Protein AF-A0A7S0I9R8-F1 (afdb_monomer_lite)

InterPro domains:
  IPR011059 Metal-dependent hydrolase, composite domain superfamily [G3DSA:2.30.40.10] (31-67)
  IPR011059 Metal-dependent hydrolase, composite domain superfamily [SSF51338] (30-77)
  IPR052349 Metallo-dependent Hydrolases Superfamily Enzymes [PTHR32027] (14-119)

Structure (mmCIF, N/CA/C/O backbone):
data_AF-A0A7S0I9R8-F1
#
_entry.id   AF-A0A7S0I9R8-F1
#
loop_
_atom_site.group_PDB
_atom_site.id
_atom_site.type_symbol
_atom_site.label_atom_id
_atom_site.label_alt_id
_atom_site.label_comp_id
_atom_site.label_asym_id
_atom_site.label_entity_id
_atom_site.label_seq_id
_atom_site.pdbx_PDB_ins_code
_atom_site.Cartn_x
_atom_site.Cartn_y
_atom_site.Cartn_z
_atom_site.occupancy
_atom_site.B_iso_or_equiv
_atom_site.auth_seq_id
_atom_site.auth_comp_id
_atom_site.auth_asym_id
_atom_site.auth_atom_id
_atom_site.pdbx_PDB_model_num
ATOM 1 N N . THR A 1 1 ? -17.727 11.722 5.496 1.00 90.06 1 THR A N 1
ATOM 2 C CA . THR A 1 1 ? -17.112 10.807 6.476 1.00 90.06 1 THR A CA 1
ATOM 3 C C . THR A 1 1 ? -17.498 9.387 6.140 1.00 90.06 1 THR A C 1
ATOM 5 O O . THR A 1 1 ? -18.674 9.149 5.889 1.00 90.06 1 THR A O 1
ATOM 8 N N . LEU A 1 2 ? -16.531 8.474 6.104 1.00 95.00 2 LEU A N 1
ATOM 9 C CA . LEU A 1 2 ? -16.728 7.031 5.931 1.00 95.00 2 LEU A CA 1
ATOM 10 C C . LEU A 1 2 ? -16.284 6.335 7.221 1.00 95.00 2 LEU A C 1
ATOM 12 O O . LEU A 1 2 ? -15.282 6.741 7.794 1.00 95.00 2 LEU A O 1
ATOM 16 N N . VAL A 1 3 ? -16.993 5.302 7.673 1.00 95.81 3 VAL A N 1
ATOM 17 C CA . VAL A 1 3 ? -16.491 4.413 8.735 1.00 95.81 3 VAL A CA 1
ATOM 18 C C . VAL A 1 3 ? -16.318 3.016 8.161 1.00 95.81 3 VAL A C 1
ATOM 20 O O . VAL A 1 3 ? -17.287 2.419 7.682 1.00 95.81 3 VAL A O 1
ATOM 23 N N . LEU A 1 4 ? -15.087 2.516 8.212 1.00 96.44 4 LEU A N 1
ATOM 24 C CA . LEU A 1 4 ? -14.764 1.116 7.971 1.00 96.44 4 LEU A CA 1
ATOM 25 C C . LEU A 1 4 ? -15.035 0.362 9.268 1.00 96.44 4 LEU A C 1
ATOM 27 O O . LEU A 1 4 ? -14.387 0.630 10.275 1.00 96.44 4 LEU A O 1
ATOM 31 N N . ARG A 1 5 ? -16.017 -0.532 9.264 1.00 97.00 5 ARG A N 1
ATOM 32 C CA . ARG A 1 5 ? -16.391 -1.312 10.441 1.00 97.00 5 ARG A CA 1
ATOM 33 C C . ARG A 1 5 ? -15.774 -2.692 10.404 1.00 97.00 5 ARG A C 1
ATOM 35 O O . ARG A 1 5 ? -15.628 -3.258 9.319 1.00 97.00 5 ARG A O 1
ATOM 42 N N . ARG A 1 6 ? -15.502 -3.248 11.584 1.00 97.12 6 ARG A N 1
ATOM 43 C CA . ARG A 1 6 ? -15.029 -4.628 11.756 1.00 97.12 6 ARG A CA 1
ATOM 44 C C . ARG A 1 6 ? -13.801 -4.919 10.885 1.00 97.12 6 ARG A C 1
ATOM 46 O O . ARG A 1 6 ? -13.749 -5.939 10.200 1.00 97.12 6 ARG A O 1
ATOM 53 N N . VAL A 1 7 ? -12.840 -3.999 10.863 1.00 98.19 7 VAL A N 1
ATOM 54 C CA . VAL A 1 7 ? -11.507 -4.273 10.310 1.00 98.19 7 VAL A CA 1
ATOM 55 C C . VAL A 1 7 ? -10.641 -4.904 11.388 1.00 98.19 7 VAL A C 1
ATOM 57 O O . VAL A 1 7 ? -10.815 -4.613 12.566 1.00 98.19 7 VAL A O 1
ATOM 60 N N . THR A 1 8 ? -9.693 -5.740 10.996 1.00 98.25 8 THR A N 1
ATOM 61 C CA . THR A 1 8 ? -8.692 -6.292 11.915 1.00 98.25 8 THR A CA 1
ATOM 62 C C . THR A 1 8 ? -7.391 -5.516 11.739 1.00 98.25 8 THR A C 1
ATOM 64 O O . THR A 1 8 ? -6.837 -5.483 10.641 1.00 98.25 8 THR A O 1
ATOM 67 N N . VAL A 1 9 ? -6.916 -4.851 12.791 1.00 98.19 9 VAL A N 1
ATOM 68 C CA . VAL A 1 9 ? -5.723 -3.994 12.746 1.00 98.19 9 VAL A C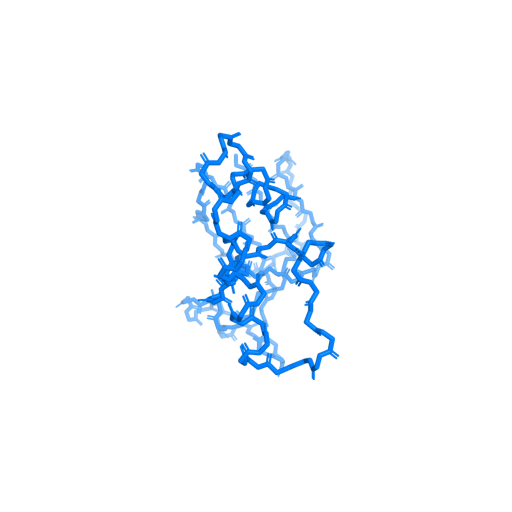A 1
ATOM 69 C C . VAL A 1 9 ? -4.600 -4.640 13.562 1.00 98.19 9 VAL A C 1
ATOM 71 O O . VAL A 1 9 ? -4.786 -4.872 14.757 1.00 98.19 9 VAL A O 1
ATOM 74 N N . PRO A 1 10 ? -3.432 -4.922 12.961 1.00 97.75 10 PRO A N 1
ATOM 75 C CA . PRO A 1 10 ? -2.266 -5.419 13.687 1.00 97.75 10 PRO A CA 1
ATOM 76 C C . PRO A 1 10 ? -1.819 -4.445 14.777 1.00 97.7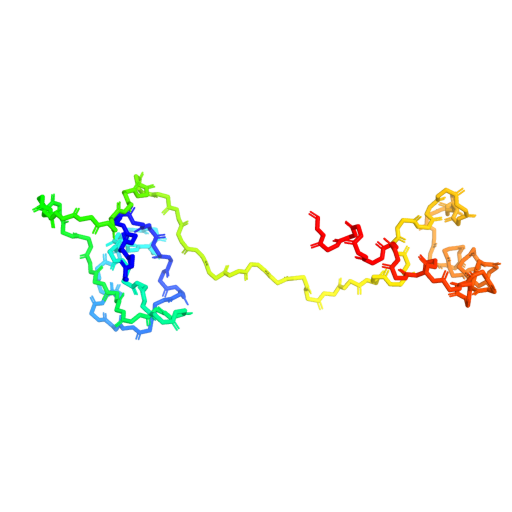5 10 PRO A C 1
ATOM 78 O O . PRO A 1 10 ? -1.782 -3.232 14.561 1.00 97.75 10 PRO A O 1
ATOM 81 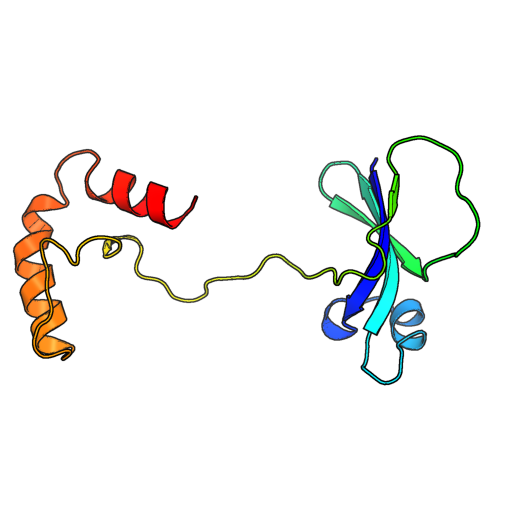N N . LEU A 1 11 ? -1.383 -4.970 15.921 1.00 96.75 11 LEU A N 1
ATOM 82 C CA . LEU A 1 11 ? -0.910 -4.177 17.060 1.00 96.75 11 LEU A CA 1
ATOM 83 C C . LEU A 1 11 ? 0.241 -3.229 16.686 1.00 96.75 11 LEU A C 1
ATOM 85 O O . LEU A 1 11 ? 0.326 -2.119 17.205 1.00 96.75 11 LEU A O 1
ATOM 89 N N . ALA A 1 12 ? 1.100 -3.630 15.745 1.00 95.38 12 ALA A N 1
ATOM 90 C CA . ALA A 1 12 ? 2.190 -2.796 15.230 1.00 95.38 12 ALA A CA 1
ATOM 91 C C . ALA A 1 12 ? 1.706 -1.524 14.503 1.00 95.38 12 ALA A C 1
ATOM 93 O O . ALA A 1 12 ? 2.471 -0.575 14.356 1.00 95.38 12 ALA A O 1
ATOM 94 N N . CYS A 1 13 ? 0.448 -1.493 14.059 1.00 95.94 13 CYS A N 1
ATOM 95 C CA . CYS A 1 13 ? -0.171 -0.347 13.394 1.00 95.94 13 CYS A CA 1
ATOM 96 C C . CYS A 1 13 ? -0.989 0.537 14.351 1.00 95.94 13 CYS A C 1
ATOM 98 O O . CYS A 1 13 ? -1.538 1.548 13.917 1.00 95.94 13 CYS A O 1
ATOM 100 N N . LEU A 1 14 ? -1.085 0.173 15.635 1.00 95.62 14 LEU A N 1
ATOM 101 C CA . LEU A 1 14 ? -1.837 0.904 16.654 1.00 95.62 14 LEU A CA 1
ATOM 102 C C . LEU A 1 14 ? -0.884 1.583 17.638 1.00 95.62 14 LEU A C 1
ATOM 104 O O . LEU A 1 14 ? 0.004 0.943 18.204 1.00 95.62 14 LEU A O 1
ATOM 108 N N . THR A 1 15 ? -1.104 2.878 17.866 1.00 91.06 15 THR A N 1
ATOM 109 C CA . THR A 1 15 ? -0.344 3.695 18.825 1.00 91.06 15 THR A CA 1
ATOM 110 C C . THR A 1 15 ? -1.085 3.926 20.143 1.00 91.06 15 THR A C 1
ATOM 112 O O . THR A 1 15 ? -0.452 4.260 21.138 1.00 91.06 15 THR A O 1
ATOM 115 N N . ASP A 1 16 ? -2.408 3.746 20.165 1.00 94.31 16 ASP A N 1
ATOM 116 C CA . ASP A 1 16 ? -3.238 3.897 21.362 1.00 94.31 16 ASP A CA 1
ATOM 117 C C . ASP A 1 16 ? -3.157 2.640 22.239 1.00 94.31 16 ASP A C 1
ATOM 119 O O . ASP A 1 16 ? -3.537 1.546 21.815 1.00 94.31 16 ASP A O 1
ATOM 123 N N . GLU A 1 17 ? -2.680 2.796 23.474 1.00 94.19 17 GLU A N 1
ATOM 124 C CA . GLU A 1 17 ? -2.483 1.680 24.401 1.00 94.19 17 GLU A CA 1
ATOM 125 C C . GLU A 1 17 ? -3.796 1.009 24.829 1.00 94.19 17 GLU A C 1
ATOM 127 O O . GLU A 1 17 ? -3.823 -0.199 25.055 1.00 94.19 17 GLU A O 1
ATOM 132 N N . SER A 1 18 ? -4.908 1.750 24.869 1.00 93.75 18 SER A N 1
ATOM 133 C CA . SER A 1 18 ? -6.224 1.179 25.179 1.00 93.75 18 SER A CA 1
ATOM 134 C C . SER A 1 18 ? -6.723 0.250 24.071 1.00 93.75 18 SER A C 1
ATOM 136 O O . SER A 1 18 ? -7.311 -0.790 24.361 1.00 93.75 18 SER A O 1
ATOM 138 N N . LEU A 1 19 ? -6.424 0.572 22.807 1.00 95.88 19 LEU A N 1
ATOM 139 C CA . LEU A 1 19 ? -6.705 -0.317 21.679 1.00 95.88 19 LEU A CA 1
ATOM 140 C C . LEU A 1 19 ? -5.783 -1.533 21.716 1.00 95.88 19 LEU A C 1
ATOM 142 O O . LEU A 1 19 ? -6.239 -2.660 21.555 1.00 95.88 19 LEU A O 1
ATOM 146 N N . ARG A 1 20 ? -4.490 -1.311 21.967 1.00 95.62 20 ARG A N 1
ATOM 147 C CA . ARG A 1 20 ? -3.477 -2.374 22.035 1.00 95.62 20 ARG A CA 1
ATOM 148 C C . ARG A 1 20 ? -3.787 -3.401 23.127 1.00 95.62 20 ARG A C 1
ATOM 150 O O . ARG A 1 20 ? -3.596 -4.591 22.898 1.00 95.62 20 ARG A O 1
ATOM 157 N N . ALA A 1 21 ? -4.326 -2.966 24.267 1.00 96.00 21 ALA A N 1
ATOM 158 C CA . ALA A 1 21 ? -4.765 -3.846 25.351 1.00 96.00 21 ALA A CA 1
ATOM 159 C C . ALA A 1 21 ? -5.937 -4.774 24.969 1.00 96.00 21 ALA A C 1
ATOM 161 O O . ALA A 1 21 ? -6.167 -5.771 25.650 1.00 96.00 21 ALA A O 1
ATOM 162 N N . ALA A 1 22 ? -6.665 -4.466 23.891 1.00 96.88 22 ALA A N 1
ATOM 163 C CA . ALA A 1 22 ? -7.762 -5.279 23.368 1.00 96.88 22 ALA A CA 1
ATOM 164 C C . ALA A 1 22 ? -7.327 -6.257 22.259 1.00 96.88 22 ALA A C 1
ATOM 166 O O . ALA A 1 22 ? -8.185 -6.809 21.567 1.00 96.88 22 ALA A O 1
ATOM 167 N N . ALA A 1 23 ? -6.020 -6.449 22.055 1.00 97.38 23 ALA A N 1
ATOM 168 C CA . ALA A 1 23 ? -5.516 -7.386 21.061 1.00 97.38 23 ALA A CA 1
ATOM 169 C C . ALA A 1 23 ? -5.886 -8.838 21.396 1.00 97.38 23 ALA A C 1
ATOM 171 O O . ALA A 1 23 ? -5.898 -9.252 22.557 1.00 97.38 23 ALA A O 1
ATOM 172 N N . ASP A 1 24 ? -6.181 -9.610 20.357 1.00 96.94 24 ASP A N 1
ATOM 173 C CA . ASP A 1 24 ? -6.362 -11.051 20.441 1.00 96.94 24 ASP A CA 1
ATOM 174 C C . ASP A 1 24 ? -5.022 -11.790 20.637 1.00 96.94 24 ASP A C 1
ATOM 176 O O . ASP A 1 24 ? -3.948 -11.192 20.743 1.00 96.94 24 ASP A O 1
ATOM 180 N N . ALA A 1 25 ? -5.087 -13.123 20.691 1.00 97.06 25 ALA A N 1
ATOM 181 C CA . ALA A 1 25 ? -3.913 -13.975 20.880 1.00 97.06 25 ALA A CA 1
ATOM 182 C C . ALA A 1 25 ? -2.873 -13.866 19.744 1.00 97.06 25 ALA A C 1
ATOM 184 O O . ALA A 1 25 ? -1.713 -14.205 19.963 1.00 97.06 25 ALA A O 1
ATOM 185 N N . GLU A 1 26 ? -3.270 -13.372 18.568 1.00 95.62 26 GLU A N 1
ATOM 186 C CA . GLU A 1 26 ? -2.410 -13.194 17.392 1.00 95.62 26 GLU A CA 1
ATOM 187 C C . GLU A 1 26 ? -1.887 -11.750 17.270 1.00 95.62 26 GLU A C 1
ATOM 189 O O . GLU A 1 26 ? -1.187 -11.402 16.317 1.00 95.62 26 GLU A O 1
ATOM 19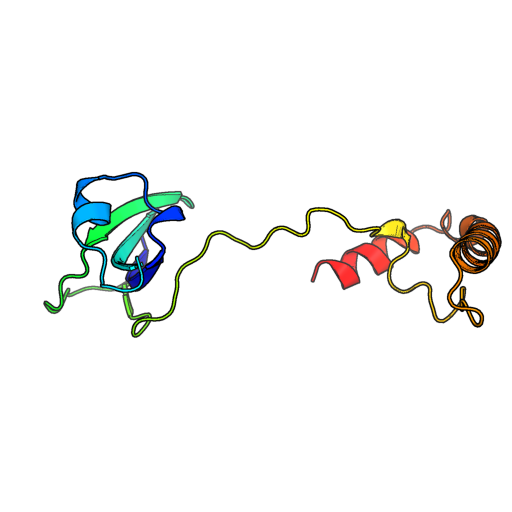4 N N . GLY A 1 27 ? -2.192 -10.886 18.244 1.00 96.62 27 GLY A N 1
ATOM 195 C CA . GLY A 1 27 ? -1.714 -9.509 18.269 1.00 96.62 27 GLY A CA 1
ATOM 196 C C . GLY A 1 27 ? -2.451 -8.592 17.293 1.00 96.62 27 GLY A C 1
ATOM 197 O O . GLY A 1 27 ? -1.837 -7.680 16.728 1.00 96.62 27 GLY A O 1
ATOM 198 N N . ALA A 1 28 ? -3.753 -8.800 17.087 1.00 97.81 28 ALA A N 1
ATOM 199 C CA . ALA A 1 28 ? -4.594 -7.912 16.293 1.00 97.81 28 ALA A CA 1
ATOM 200 C C . ALA A 1 28 ? -5.850 -7.463 17.050 1.00 97.81 28 ALA A C 1
ATOM 202 O O . ALA A 1 28 ? -6.335 -8.134 17.953 1.00 97.81 28 ALA A O 1
ATOM 203 N N . VAL A 1 29 ? -6.386 -6.301 16.679 1.00 98.31 29 VAL A N 1
ATOM 204 C CA . VAL A 1 29 ? -7.574 -5.712 17.311 1.00 98.31 29 VAL A CA 1
ATOM 205 C C . VAL A 1 29 ? -8.668 -5.563 16.263 1.00 98.31 29 VAL A C 1
ATOM 207 O O . VAL A 1 29 ? -8.424 -5.036 15.175 1.00 98.31 29 VAL A O 1
ATOM 210 N N . SER A 1 30 ? -9.886 -6.001 16.582 1.00 98.19 30 SER A N 1
ATOM 211 C CA . SER A 1 30 ? -11.050 -5.673 15.758 1.00 98.19 30 SER A CA 1
ATOM 212 C C . SER A 1 30 ? -11.465 -4.228 16.026 1.00 98.19 30 SER A C 1
ATOM 214 O O . SER A 1 30 ? -11.792 -3.884 17.162 1.00 98.19 30 SER A O 1
ATOM 216 N N . CYS A 1 31 ? -11.456 -3.387 14.993 1.00 98.00 31 CYS A N 1
ATOM 217 C CA . CYS A 1 31 ? -11.675 -1.948 15.094 1.00 98.00 31 CYS A CA 1
ATOM 218 C C . CYS A 1 31 ? -12.767 -1.443 14.141 1.00 98.00 31 CYS A C 1
ATOM 220 O O . CYS A 1 31 ? -12.994 -1.998 13.062 1.00 98.00 31 CYS A O 1
ATOM 222 N N . ASP A 1 32 ? -13.366 -0.312 14.512 1.00 97.31 32 ASP A N 1
ATOM 223 C CA . ASP A 1 32 ? -14.078 0.595 13.617 1.00 97.31 32 ASP A CA 1
ATOM 224 C C . ASP A 1 32 ? -13.197 1.840 13.375 1.00 97.31 32 ASP A C 1
ATOM 226 O O . ASP A 1 32 ? -12.753 2.505 14.314 1.00 97.31 32 ASP A O 1
ATOM 230 N N . VAL A 1 33 ? -12.920 2.159 12.107 1.00 96.88 33 VAL A N 1
ATOM 231 C CA . VAL A 1 33 ? -12.012 3.239 11.682 1.00 96.88 33 VAL A CA 1
ATOM 232 C C . VAL A 1 33 ? -12.793 4.324 10.952 1.00 96.88 33 VAL A C 1
ATOM 234 O O . VAL A 1 33 ? -13.422 4.073 9.925 1.00 96.88 33 VAL A O 1
ATOM 237 N N . THR A 1 34 ? -12.732 5.551 11.463 1.00 96.56 34 THR A N 1
ATOM 238 C CA . THR A 1 34 ? -13.403 6.719 10.883 1.00 96.56 34 THR A CA 1
ATOM 239 C C . THR A 1 34 ? -12.451 7.493 9.979 1.00 96.56 34 THR A C 1
ATOM 241 O O . THR A 1 34 ? -11.367 7.896 10.395 1.00 96.56 34 THR A O 1
ATOM 244 N N . LEU A 1 35 ? -12.891 7.735 8.746 1.00 96.12 35 LEU A N 1
ATOM 245 C CA . LEU A 1 35 ? -12.196 8.507 7.726 1.00 96.12 35 LEU A CA 1
ATOM 246 C C . LEU A 1 35 ? -12.951 9.809 7.443 1.00 96.12 35 LEU A C 1
ATOM 248 O O . LEU A 1 35 ? -14.129 9.800 7.052 1.00 96.12 35 LEU A O 1
ATOM 252 N N . ALA A 1 36 ? -12.270 10.940 7.585 1.00 96.44 36 ALA A N 1
ATOM 253 C CA . ALA A 1 36 ? -12.813 12.261 7.290 1.00 96.44 36 ALA A CA 1
ATOM 254 C C . ALA A 1 36 ? -11.718 13.159 6.708 1.00 96.44 36 ALA A C 1
ATOM 256 O O . ALA A 1 36 ? -10.591 13.140 7.178 1.00 96.44 36 ALA A O 1
ATOM 257 N N . GLY A 1 37 ? -12.034 13.932 5.664 1.00 95.00 37 GLY A N 1
ATOM 258 C CA . GLY A 1 37 ? -11.070 14.876 5.081 1.00 95.00 37 GLY A CA 1
ATOM 259 C C . GLY A 1 37 ? -9.788 14.233 4.532 1.00 95.00 37 GLY A C 1
ATOM 260 O O . GLY A 1 37 ? -8.745 14.872 4.545 1.00 95.00 37 GLY A O 1
ATOM 261 N N . GLY A 1 38 ? -9.845 12.972 4.086 1.00 94.88 38 GLY A N 1
ATOM 262 C CA . GLY A 1 38 ? -8.670 12.243 3.591 1.00 94.88 38 GLY A CA 1
ATOM 263 C C . GLY A 1 38 ? -7.740 11.706 4.684 1.00 94.88 38 GLY A C 1
ATOM 264 O O . GLY A 1 38 ? -6.679 11.185 4.358 1.00 94.88 38 GLY A O 1
ATOM 265 N N . THR A 1 39 ? -8.123 11.796 5.961 1.00 96.19 39 THR A N 1
ATOM 266 C CA . THR A 1 39 ? -7.337 11.293 7.094 1.00 96.19 39 THR A CA 1
ATOM 267 C C . THR A 1 39 ? -8.119 10.268 7.911 1.00 96.19 39 THR A C 1
ATOM 269 O O . THR A 1 39 ? -9.347 10.169 7.817 1.00 96.19 39 THR A O 1
ATOM 272 N N . ILE A 1 40 ? -7.397 9.498 8.728 1.00 96.25 40 ILE A N 1
ATOM 273 C CA . ILE A 1 40 ? -7.991 8.704 9.805 1.00 96.25 40 ILE A CA 1
ATOM 274 C C . ILE A 1 40 ? -8.295 9.667 10.953 1.00 96.25 40 ILE A C 1
ATOM 276 O O . ILE A 1 40 ? -7.383 10.166 11.605 1.00 96.25 40 ILE A O 1
ATOM 280 N N . SER A 1 41 ? -9.576 9.949 11.181 1.00 96.81 41 SER A N 1
ATOM 281 C CA . SER A 1 41 ? -10.025 10.874 12.227 1.00 96.81 41 SER A CA 1
ATOM 282 C C . SER A 1 41 ? -10.363 10.176 13.545 1.00 96.81 41 SER A C 1
ATOM 284 O O . SER A 1 41 ? -10.627 10.851 14.534 1.00 96.81 41 SER A O 1
ATOM 286 N N . GLY A 1 42 ? -10.407 8.842 13.566 1.00 95.75 42 GLY A N 1
ATOM 287 C CA . GLY A 1 42 ? -10.635 8.073 14.785 1.00 95.75 42 GLY A CA 1
ATOM 288 C C . GLY A 1 42 ? -10.532 6.570 14.566 1.00 95.75 42 GLY A C 1
ATOM 289 O O . GLY A 1 42 ? -10.857 6.068 13.489 1.00 95.75 42 GLY A O 1
ATOM 290 N N . VAL A 1 43 ? -10.104 5.864 15.607 1.00 97.00 43 VAL A N 1
ATOM 291 C CA . VAL A 1 43 ? -10.069 4.402 15.680 1.00 97.00 43 VAL A CA 1
ATOM 292 C C . VAL A 1 43 ? -10.675 4.010 17.021 1.00 97.00 43 VAL A C 1
ATOM 294 O O . VAL A 1 43 ? -10.309 4.578 18.046 1.00 97.00 43 VAL A O 1
ATOM 297 N N . ALA A 1 44 ? -11.611 3.071 17.011 1.00 96.81 44 ALA A N 1
ATOM 298 C CA . ALA A 1 44 ? -12.216 2.513 18.213 1.00 96.81 44 ALA A CA 1
ATOM 299 C C . ALA A 1 44 ? -12.263 0.990 18.098 1.00 96.81 44 ALA A C 1
ATOM 301 O O . ALA A 1 44 ? -12.283 0.463 16.986 1.00 96.81 44 ALA A O 1
ATOM 302 N N . ILE A 1 45 ? -12.321 0.287 19.229 1.00 97.62 45 ILE A N 1
ATOM 303 C CA . ILE A 1 45 ? -12.633 -1.149 19.245 1.00 97.62 45 ILE A CA 1
ATOM 304 C C . ILE A 1 45 ? -13.991 -1.353 18.558 1.00 97.62 45 ILE A C 1
ATOM 306 O O . ILE A 1 45 ? -14.909 -0.551 18.738 1.00 97.62 45 ILE A O 1
ATOM 310 N N . HIS A 1 46 ? -14.108 -2.403 17.746 1.00 97.12 46 HIS A N 1
ATOM 311 C CA . HIS A 1 46 ? -15.333 -2.714 17.022 1.00 97.12 46 HIS A CA 1
ATOM 312 C C . HIS A 1 46 ? -16.498 -2.936 17.996 1.00 97.12 46 HIS A C 1
ATOM 314 O O . HIS A 1 46 ? -16.483 -3.861 18.808 1.00 97.12 46 HIS A O 1
ATOM 320 N N . ASP A 1 47 ? -17.534 -2.111 17.865 1.00 95.00 47 ASP A N 1
ATOM 321 C CA . ASP A 1 47 ? -18.823 -2.314 18.519 1.00 95.00 47 ASP A CA 1
ATOM 322 C C . ASP A 1 47 ? -19.721 -3.133 17.577 1.00 95.00 47 ASP A C 1
ATOM 324 O O . ASP A 1 47 ? -19.931 -2.703 16.444 1.00 95.00 47 ASP A O 1
ATOM 328 N N . PRO A 1 48 ? -20.270 -4.294 17.970 1.00 93.06 48 PRO A N 1
ATOM 329 C CA . PRO A 1 48 ? -21.184 -5.057 17.122 1.00 93.06 48 PRO A CA 1
ATOM 330 C C . PRO A 1 48 ? -22.571 -4.410 16.973 1.00 93.06 48 PRO A C 1
ATOM 332 O O . PRO A 1 48 ? -23.351 -4.857 16.127 1.00 93.06 48 PRO A O 1
ATOM 335 N N . ALA A 1 49 ? -22.905 -3.380 17.761 1.00 92.31 49 ALA A N 1
ATOM 336 C CA . ALA A 1 49 ? -24.204 -2.727 17.707 1.00 92.31 49 ALA A CA 1
ATOM 337 C C . ALA A 1 49 ? -24.515 -2.189 16.295 1.00 92.31 49 ALA A C 1
ATOM 339 O O . ALA A 1 49 ? -23.630 -1.680 15.586 1.00 92.31 49 ALA A O 1
ATOM 340 N N . PRO A 1 50 ? -25.778 -2.281 15.841 1.00 82.69 50 PRO A N 1
ATOM 341 C CA . PRO A 1 50 ? -26.195 -1.642 14.604 1.00 82.69 50 PRO A CA 1
ATOM 342 C C . PRO A 1 50 ? -25.984 -0.128 14.696 1.00 82.69 50 PRO A C 1
ATOM 344 O O . PRO A 1 50 ? -26.551 0.536 15.559 1.00 82.69 50 PRO A O 1
ATOM 347 N N . LEU A 1 51 ? -25.190 0.425 13.780 1.00 77.75 51 LEU A N 1
ATOM 348 C CA . LEU A 1 51 ? -25.005 1.868 13.647 1.00 77.75 51 LEU A CA 1
ATOM 349 C C . LEU A 1 51 ? -25.850 2.360 12.461 1.00 77.75 51 LEU A C 1
ATOM 351 O O . LEU A 1 51 ? -25.535 2.003 11.322 1.00 77.75 51 LEU A O 1
ATOM 355 N N . PRO A 1 52 ? -26.922 3.144 12.691 1.00 77.56 52 PRO A N 1
ATOM 356 C CA . PRO A 1 52 ? -27.757 3.666 11.614 1.00 77.56 52 PRO A CA 1
ATOM 357 C C . PRO A 1 52 ? -27.029 4.748 10.799 1.00 77.56 52 PRO A C 1
ATOM 359 O O . PRO A 1 52 ? -26.167 5.464 11.312 1.00 77.56 52 PRO A O 1
ATOM 362 N N . GLY A 1 53 ? -27.413 4.900 9.527 1.00 79.19 53 GLY A N 1
ATOM 363 C CA . GLY A 1 53 ? -26.940 5.970 8.640 1.00 79.19 53 GLY A CA 1
ATOM 364 C C . GLY A 1 53 ? -26.170 5.492 7.405 1.00 79.19 53 GLY A C 1
ATOM 365 O O . GLY A 1 53 ? -25.911 4.306 7.216 1.00 79.19 53 GLY A O 1
ATOM 366 N N . THR A 1 54 ? -25.818 6.440 6.536 1.00 84.38 54 THR A N 1
ATOM 367 C CA . THR A 1 54 ? -25.024 6.209 5.319 1.00 84.38 54 THR A CA 1
ATOM 368 C C . THR A 1 54 ? -23.520 6.387 5.589 1.00 84.38 54 THR A C 1
ATOM 370 O O . THR A 1 54 ? -23.110 6.915 6.625 1.00 84.38 54 THR A O 1
ATOM 373 N N . GLY A 1 55 ? -22.661 5.920 4.673 1.00 89.75 55 GLY A N 1
ATOM 374 C CA . GLY A 1 55 ? -21.202 6.050 4.816 1.00 89.75 55 GLY A CA 1
ATOM 375 C C . GLY A 1 55 ? -20.598 5.082 5.839 1.00 89.75 55 GLY A C 1
ATOM 376 O O . GLY A 1 55 ? -19.729 5.465 6.626 1.00 89.75 55 GLY A O 1
ATOM 377 N N . ARG A 1 56 ? -21.086 3.839 5.863 1.00 91.88 56 ARG A N 1
ATOM 378 C CA . ARG A 1 56 ? -20.561 2.727 6.666 1.00 91.88 56 ARG A CA 1
ATOM 379 C C . ARG A 1 56 ? -20.255 1.558 5.738 1.00 91.88 56 ARG A C 1
ATOM 381 O O . ARG A 1 56 ? -21.092 1.214 4.909 1.00 91.88 56 ARG A O 1
ATOM 388 N N . LEU A 1 57 ? -19.080 0.960 5.884 1.00 94.12 57 LEU A N 1
ATOM 389 C CA . LEU A 1 57 ? -18.669 -0.225 5.137 1.00 94.12 57 LEU A CA 1
ATOM 390 C C . LEU A 1 57 ? -18.234 -1.296 6.137 1.00 94.12 57 LEU A C 1
ATOM 392 O O . LEU A 1 57 ? -17.251 -1.090 6.838 1.00 94.12 57 LEU A O 1
ATOM 396 N N . ASP A 1 58 ? -18.956 -2.414 6.221 1.00 95.19 58 ASP A N 1
ATOM 397 C CA . ASP A 1 58 ? -18.523 -3.567 7.022 1.00 95.19 58 ASP A CA 1
ATOM 398 C C . ASP A 1 58 ? -17.460 -4.353 6.244 1.00 95.19 58 ASP A C 1
ATOM 400 O O . ASP A 1 58 ? -17.744 -4.914 5.182 1.00 95.19 58 ASP A O 1
ATOM 404 N N . ALA A 1 59 ? -16.236 -4.375 6.770 1.00 96.19 59 ALA A N 1
ATOM 405 C CA . ALA A 1 59 ? -15.090 -5.061 6.188 1.00 96.19 59 ALA A CA 1
ATOM 406 C C . ALA A 1 59 ? -15.065 -6.567 6.501 1.00 96.19 59 ALA A C 1
ATOM 408 O O . ALA A 1 59 ? -14.184 -7.276 6.014 1.00 96.19 59 ALA A O 1
ATOM 409 N N . ARG A 1 60 ? -16.026 -7.078 7.287 1.00 96.69 60 ARG A N 1
ATOM 410 C CA . ARG A 1 60 ? -16.205 -8.508 7.593 1.00 96.69 60 ARG A CA 1
ATOM 411 C C . ARG A 1 60 ? -14.963 -9.172 8.205 1.00 96.69 60 ARG A C 1
ATOM 413 O O . ARG A 1 60 ? -14.698 -10.338 7.939 1.00 96.69 60 ARG A O 1
ATOM 420 N N . GLY A 1 61 ? -14.202 -8.435 9.012 1.00 96.81 61 GLY A N 1
ATOM 421 C CA . GLY A 1 61 ? -12.966 -8.918 9.636 1.00 96.81 61 GLY A CA 1
ATOM 422 C C . GLY A 1 61 ? -11.733 -8.851 8.733 1.00 96.81 61 GLY A C 1
ATOM 423 O O . GLY A 1 61 ? -10.683 -9.364 9.115 1.00 96.81 61 GLY A O 1
ATOM 424 N N . SER A 1 62 ? -11.831 -8.233 7.548 1.00 97.81 62 SER A N 1
ATOM 425 C CA . SER A 1 62 ? -10.674 -8.031 6.668 1.00 97.81 62 SER A CA 1
ATOM 426 C C . SER A 1 62 ? -9.599 -7.206 7.370 1.00 97.81 62 SER A C 1
ATOM 428 O O . SER A 1 62 ? -9.901 -6.277 8.126 1.00 97.81 62 SER A O 1
ATOM 430 N N . MET A 1 63 ? -8.335 -7.525 7.097 1.00 97.31 63 MET A N 1
ATOM 431 C CA . MET A 1 63 ? -7.226 -6.786 7.687 1.00 97.31 63 MET A CA 1
ATOM 432 C C . MET A 1 63 ? -7.109 -5.387 7.087 1.00 97.31 63 MET A C 1
ATOM 434 O O . MET A 1 63 ? -7.214 -5.214 5.871 1.00 97.31 63 MET A O 1
ATOM 438 N N . LEU A 1 64 ? -6.832 -4.405 7.940 1.00 97.12 64 LEU A N 1
ATOM 439 C CA . LEU A 1 64 ? -6.452 -3.062 7.529 1.00 97.12 64 LEU A CA 1
ATOM 440 C C . LEU A 1 64 ? -4.962 -2.858 7.803 1.00 97.12 64 LEU A C 1
ATOM 442 O O . LEU A 1 64 ? -4.512 -2.934 8.945 1.00 97.12 64 LEU A O 1
ATOM 446 N N . TRP A 1 65 ? -4.226 -2.556 6.738 1.00 96.12 65 TRP A N 1
ATOM 447 C CA . TRP A 1 65 ? -2.798 -2.261 6.760 1.00 96.12 65 TRP A CA 1
ATOM 448 C C . TRP A 1 65 ? -2.544 -0.845 6.231 1.00 96.12 65 TRP A C 1
ATOM 450 O O . TRP A 1 65 ? -3.328 -0.346 5.416 1.00 96.12 65 TRP A O 1
ATOM 460 N N . PRO A 1 66 ? -1.433 -0.201 6.627 1.00 93.69 66 PRO A N 1
ATOM 461 C CA . PRO A 1 66 ? -0.855 0.875 5.835 1.00 93.69 66 PRO A CA 1
ATOM 462 C C . PRO A 1 66 ? -0.617 0.410 4.393 1.00 93.69 66 PRO A C 1
ATOM 464 O O . PRO A 1 66 ? -0.438 -0.783 4.137 1.00 93.69 66 PRO A O 1
ATOM 467 N N . ALA A 1 67 ? -0.587 1.353 3.450 1.00 95.31 67 ALA A N 1
ATOM 468 C CA . ALA A 1 67 ? -0.221 1.032 2.076 1.00 95.31 67 ALA A CA 1
ATOM 469 C C . ALA A 1 67 ? 1.160 0.358 2.041 1.00 95.31 67 ALA A C 1
ATOM 471 O O . ALA A 1 67 ? 2.086 0.789 2.734 1.00 95.31 67 ALA A O 1
ATOM 472 N N . PHE A 1 68 ? 1.292 -0.700 1.240 1.00 95.00 68 PHE A N 1
ATOM 473 C CA . PHE A 1 68 ? 2.579 -1.357 1.058 1.00 95.00 68 PHE A CA 1
ATOM 474 C C . PHE A 1 68 ? 3.582 -0.414 0.395 1.00 95.00 68 PHE A C 1
ATOM 476 O O . PHE A 1 68 ? 3.219 0.442 -0.413 1.00 95.00 68 PHE A O 1
ATOM 483 N N . VAL A 1 69 ? 4.853 -0.595 0.748 1.00 95.38 69 VAL A N 1
ATOM 484 C CA . VAL A 1 69 ? 5.963 0.210 0.242 1.00 95.38 69 VAL A CA 1
ATOM 485 C C . VAL A 1 69 ? 6.894 -0.686 -0.561 1.00 95.38 69 VAL A C 1
ATOM 487 O O . VAL A 1 69 ? 7.443 -1.647 -0.025 1.00 95.38 69 VAL A O 1
ATOM 490 N N . ASP A 1 70 ? 7.100 -0.341 -1.830 1.00 95.31 70 ASP A N 1
ATOM 491 C CA . ASP A 1 70 ? 8.223 -0.851 -2.612 1.00 95.31 70 ASP A CA 1
ATOM 492 C C . ASP A 1 70 ? 9.463 -0.005 -2.288 1.00 95.31 70 ASP A C 1
ATOM 494 O O . ASP A 1 70 ? 9.635 1.109 -2.787 1.00 95.31 70 ASP A O 1
ATOM 498 N N . ALA A 1 71 ? 10.284 -0.503 -1.361 1.00 96.62 71 ALA A N 1
ATOM 499 C CA . ALA A 1 71 ? 11.425 0.236 -0.827 1.00 96.62 71 ALA A CA 1
ATOM 500 C C . ALA A 1 71 ? 12.613 0.315 -1.800 1.00 96.62 71 ALA A C 1
ATOM 502 O O . ALA A 1 71 ? 13.473 1.180 -1.635 1.00 96.62 71 ALA A O 1
ATOM 503 N N . HIS A 1 72 ? 12.690 -0.581 -2.790 1.00 96.88 72 HIS A N 1
ATOM 504 C CA . HIS A 1 72 ? 13.801 -0.613 -3.737 1.00 96.88 72 HIS A CA 1
ATOM 505 C C . HIS A 1 72 ? 13.348 -1.169 -5.081 1.00 96.88 72 HIS A C 1
ATOM 507 O O . HIS A 1 72 ? 13.269 -2.380 -5.281 1.00 96.88 72 HIS A O 1
ATOM 513 N N . THR A 1 73 ? 13.169 -0.271 -6.045 1.00 95.56 73 THR A N 1
ATOM 514 C CA . THR A 1 73 ? 12.813 -0.638 -7.412 1.00 95.56 73 THR A CA 1
ATOM 515 C C . THR A 1 73 ? 13.523 0.232 -8.437 1.00 95.56 73 THR A C 1
ATOM 517 O O . THR A 1 73 ? 13.848 1.396 -8.198 1.00 95.56 73 THR A O 1
ATOM 520 N N . HIS A 1 74 ? 13.773 -0.342 -9.611 1.00 94.25 74 HIS A N 1
ATOM 521 C CA . HIS A 1 74 ? 14.384 0.348 -10.741 1.00 94.25 74 HIS A CA 1
ATOM 522 C C . HIS A 1 74 ? 13.331 0.620 -11.816 1.00 94.25 74 HIS A C 1
ATOM 524 O O . HIS A 1 74 ? 13.310 -0.031 -12.861 1.00 94.25 74 HIS A O 1
ATOM 530 N N . LEU A 1 75 ? 12.477 1.620 -11.582 1.00 95.06 75 LEU A N 1
ATOM 531 C CA . LEU A 1 75 ? 11.413 1.994 -12.520 1.00 95.06 75 LEU A CA 1
ATOM 532 C C . LEU A 1 75 ? 11.950 2.352 -13.914 1.00 95.06 75 LEU A C 1
ATOM 534 O O . LEU A 1 75 ? 11.327 2.021 -14.914 1.00 95.06 75 LEU A O 1
ATOM 538 N N . CYS A 1 76 ? 13.142 2.943 -14.026 1.00 91.31 76 CYS A N 1
ATOM 539 C CA . CYS A 1 76 ? 13.740 3.246 -15.332 1.00 91.31 76 CYS A CA 1
ATOM 540 C C . CYS A 1 76 ? 14.081 1.998 -16.162 1.00 91.31 76 CYS A C 1
ATOM 542 O O . CYS A 1 76 ? 14.136 2.086 -17.388 1.00 91.31 76 CYS A O 1
ATOM 544 N N . LYS A 1 77 ? 14.251 0.835 -15.520 1.00 92.25 77 LYS A N 1
ATOM 545 C CA . LYS A 1 77 ? 14.598 -0.447 -16.157 1.00 92.25 77 LYS A CA 1
ATOM 546 C C . LYS A 1 77 ? 13.383 -1.346 -16.390 1.00 92.25 77 LYS A C 1
ATOM 548 O O . LYS A 1 77 ? 13.507 -2.408 -17.000 1.00 92.25 77 LYS A O 1
ATOM 553 N N . THR A 1 78 ? 12.207 -0.944 -15.905 1.00 93.50 78 THR A N 1
ATOM 554 C CA . THR A 1 78 ? 10.997 -1.759 -16.020 1.00 93.50 78 THR A CA 1
ATOM 555 C C . THR A 1 78 ? 10.595 -1.964 -17.482 1.00 93.50 78 THR A C 1
ATOM 557 O O . THR A 1 78 ? 10.847 -1.114 -18.340 1.00 93.50 78 THR A O 1
ATOM 560 N N . HIS A 1 79 ? 9.996 -3.118 -17.774 1.00 92.88 79 HIS A N 1
ATOM 561 C CA . HIS A 1 79 ? 9.529 -3.526 -19.106 1.00 92.88 79 HIS A CA 1
ATOM 562 C C . HIS A 1 79 ? 10.577 -3.470 -20.237 1.00 92.88 79 HIS A C 1
ATOM 564 O O . HIS A 1 79 ? 10.211 -3.447 -21.411 1.00 92.88 79 HIS A O 1
ATOM 570 N N . ALA A 1 80 ? 11.876 -3.512 -19.915 1.00 91.81 80 ALA A N 1
ATOM 571 C CA . ALA A 1 80 ? 12.950 -3.507 -20.912 1.00 91.81 80 ALA A CA 1
ATOM 572 C C . ALA A 1 80 ? 13.315 -4.906 -21.452 1.00 91.81 80 ALA A C 1
ATOM 574 O O . ALA A 1 80 ? 13.944 -5.000 -22.502 1.00 91.81 80 ALA A O 1
ATOM 575 N N . VAL A 1 81 ? 12.894 -6.002 -20.797 1.00 91.31 81 VAL A N 1
ATOM 576 C CA . VAL A 1 81 ? 13.284 -7.393 -21.143 1.00 91.31 81 VAL A CA 1
ATOM 577 C C . VAL A 1 81 ? 13.119 -7.752 -22.629 1.00 91.31 81 VAL A C 1
ATOM 579 O O . VAL A 1 81 ? 14.007 -8.418 -23.156 1.00 91.31 81 VAL A O 1
ATOM 582 N N . PRO A 1 82 ? 12.062 -7.335 -23.358 1.00 89.50 82 PRO A N 1
ATOM 583 C CA . PRO A 1 82 ? 11.965 -7.623 -24.791 1.00 89.50 82 PRO A CA 1
ATOM 584 C C . PRO A 1 82 ? 13.133 -7.079 -25.636 1.00 89.50 82 PRO A C 1
ATOM 586 O O . PRO A 1 82 ? 13.402 -7.639 -26.696 1.00 89.50 82 PRO A O 1
ATOM 589 N N . ARG A 1 83 ? 13.822 -6.025 -25.170 1.00 88.62 83 ARG A N 1
ATOM 590 C CA . ARG A 1 83 ? 14.968 -5.367 -25.830 1.00 88.62 83 ARG A CA 1
ATOM 591 C C . ARG A 1 83 ? 16.306 -5.709 -25.160 1.00 88.62 83 ARG A C 1
ATOM 593 O O . ARG A 1 83 ? 17.297 -5.919 -25.848 1.00 88.62 83 ARG A O 1
ATOM 600 N N . CYS A 1 84 ? 16.304 -5.830 -23.833 1.00 89.50 84 CYS A N 1
ATOM 601 C CA . CYS A 1 84 ? 17.460 -6.106 -22.976 1.00 89.50 84 CYS A CA 1
ATOM 602 C C . CYS A 1 84 ? 17.311 -7.464 -22.292 1.00 89.50 84 CYS A C 1
ATOM 604 O O . CYS A 1 84 ? 17.155 -7.548 -21.071 1.00 89.50 84 CYS A O 1
ATOM 606 N N . ARG A 1 85 ? 17.294 -8.547 -23.070 1.00 91.69 85 ARG A N 1
ATOM 607 C CA . ARG A 1 85 ? 17.304 -9.887 -22.472 1.00 91.69 85 ARG A CA 1
ATOM 608 C C . ARG A 1 85 ? 18.644 -10.100 -21.774 1.00 91.69 85 ARG A C 1
ATOM 610 O O . ARG A 1 85 ? 19.663 -9.728 -22.328 1.00 91.69 85 ARG A O 1
ATOM 617 N N . ASN A 1 86 ? 18.621 -10.740 -20.608 1.00 94.31 86 ASN A N 1
ATOM 618 C CA . ASN A 1 86 ? 19.803 -11.193 -19.873 1.00 94.31 86 ASN A CA 1
ATOM 619 C C . ASN A 1 86 ? 19.827 -12.735 -19.902 1.00 94.31 86 ASN A C 1
ATOM 621 O O . ASN A 1 86 ? 19.282 -13.352 -18.983 1.00 94.31 86 ASN A O 1
ATOM 625 N N . PRO A 1 87 ? 20.344 -13.385 -20.968 1.00 92.88 87 PRO A N 1
ATOM 626 C CA . PRO A 1 87 ? 20.301 -14.841 -21.100 1.00 92.88 87 PRO A CA 1
ATOM 627 C C . PRO A 1 87 ? 21.133 -15.559 -20.039 1.00 92.88 87 PRO A C 1
ATOM 629 O O . PRO A 1 87 ? 20.802 -16.684 -19.674 1.00 92.88 87 PRO A O 1
ATOM 632 N N . SER A 1 88 ? 22.206 -14.926 -19.552 1.00 96.38 88 SER A N 1
ATOM 633 C CA . SER A 1 88 ? 23.067 -15.528 -18.532 1.00 96.38 88 SER A CA 1
ATOM 634 C C . SER A 1 88 ? 22.499 -15.421 -17.114 1.00 96.38 88 SER A C 1
ATOM 636 O O . SER A 1 88 ? 22.922 -16.164 -16.231 1.00 96.38 88 SER A O 1
ATOM 638 N N . GLY A 1 89 ? 21.585 -14.477 -16.868 1.00 95.25 89 GLY A N 1
ATOM 639 C CA . GLY A 1 89 ? 21.087 -14.144 -15.532 1.00 95.25 89 GLY A CA 1
ATOM 640 C C . GLY A 1 89 ? 22.099 -13.397 -14.652 1.00 95.25 89 GLY A C 1
ATOM 641 O O . GLY A 1 89 ? 21.810 -13.126 -13.488 1.00 95.25 89 GLY A O 1
ATOM 642 N N . SER A 1 90 ? 23.279 -13.044 -15.172 1.00 97.44 90 SER A N 1
ATOM 643 C CA . SER A 1 90 ? 24.327 -12.371 -14.397 1.00 97.44 90 SER A CA 1
ATOM 644 C C . SER A 1 90 ? 24.124 -10.854 -14.340 1.00 97.44 90 SER A C 1
ATOM 646 O O . SER A 1 90 ? 23.503 -10.258 -15.222 1.00 97.44 90 SER A O 1
ATOM 648 N N . ILE A 1 91 ? 24.680 -10.203 -13.311 1.00 96.38 91 ILE A N 1
ATOM 649 C CA . ILE A 1 91 ? 24.630 -8.738 -13.185 1.00 96.38 91 ILE A CA 1
ATOM 650 C C . ILE A 1 91 ? 25.425 -8.033 -14.292 1.00 96.38 91 ILE A C 1
ATOM 652 O O . ILE A 1 91 ? 25.004 -6.991 -14.785 1.00 96.38 91 ILE A O 1
ATOM 656 N N . ASN A 1 92 ? 26.550 -8.618 -14.711 1.00 96.81 92 ASN A N 1
ATOM 657 C CA . ASN A 1 92 ? 27.415 -8.032 -15.733 1.00 96.81 92 ASN A CA 1
ATOM 658 C C . ASN A 1 92 ? 26.740 -8.040 -17.107 1.00 96.81 92 ASN A C 1
ATOM 660 O O . ASN A 1 92 ? 26.798 -7.042 -17.817 1.00 96.81 92 ASN A O 1
ATOM 664 N N . ASP A 1 93 ? 26.066 -9.137 -17.455 1.00 95.50 93 ASP A N 1
ATOM 665 C CA . ASP A 1 93 ? 25.284 -9.243 -18.690 1.00 95.50 93 ASP A CA 1
ATOM 666 C C . ASP A 1 93 ? 24.074 -8.298 -18.655 1.00 95.50 93 ASP A C 1
ATOM 668 O O . ASP A 1 93 ? 23.857 -7.540 -19.595 1.00 95.50 93 ASP A O 1
ATOM 672 N N . ALA A 1 94 ? 23.359 -8.219 -17.521 1.00 94.62 94 ALA A N 1
ATOM 673 C CA . ALA A 1 94 ? 22.278 -7.245 -17.340 1.00 94.62 94 ALA A CA 1
ATOM 674 C C . ALA A 1 94 ? 22.744 -5.799 -17.572 1.00 94.62 94 ALA A C 1
ATOM 676 O O . ALA A 1 94 ? 22.088 -5.054 -18.299 1.00 94.62 94 ALA A O 1
ATOM 677 N N . LEU A 1 95 ? 23.878 -5.412 -16.976 1.00 94.88 95 LEU A N 1
ATOM 678 C CA . LEU A 1 95 ? 24.450 -4.077 -17.135 1.00 94.88 95 LEU A CA 1
ATOM 679 C C . LEU A 1 95 ? 24.887 -3.824 -18.581 1.00 94.88 95 LEU A C 1
ATOM 681 O O . LEU A 1 95 ? 24.610 -2.756 -19.120 1.00 94.88 95 LEU A O 1
ATOM 685 N N . ALA A 1 96 ? 25.536 -4.798 -19.224 1.00 94.62 96 ALA A N 1
ATOM 686 C CA . ALA A 1 96 ? 25.942 -4.682 -20.620 1.00 94.62 96 ALA A CA 1
ATOM 687 C C . ALA A 1 96 ? 24.727 -4.487 -21.543 1.00 94.62 96 ALA A C 1
ATOM 689 O O . ALA A 1 96 ? 24.712 -3.553 -22.346 1.00 94.62 96 ALA A O 1
ATOM 690 N N . CYS A 1 97 ? 23.678 -5.301 -21.385 1.00 94.12 97 CYS A N 1
ATOM 691 C CA . CYS A 1 97 ? 22.435 -5.162 -22.143 1.00 94.12 97 CYS A CA 1
ATOM 692 C C . CYS A 1 97 ? 21.736 -3.822 -21.879 1.00 94.12 97 CYS A C 1
ATOM 694 O O . CYS A 1 97 ? 21.237 -3.196 -22.813 1.00 94.12 97 CYS A O 1
ATOM 696 N N . GLU A 1 98 ? 21.716 -3.353 -20.631 1.00 93.94 98 GLU A N 1
ATOM 697 C CA . GLU A 1 98 ? 21.142 -2.054 -20.276 1.00 93.94 98 GLU A CA 1
ATOM 698 C C . GLU A 1 98 ? 21.882 -0.899 -20.955 1.00 93.94 98 GLU A C 1
ATOM 700 O O . GLU A 1 98 ? 21.244 -0.059 -21.588 1.00 93.94 98 GLU A O 1
ATOM 705 N N . VAL A 1 99 ? 23.216 -0.870 -20.879 1.00 94.06 99 VAL A N 1
ATOM 706 C CA . VAL A 1 99 ? 24.039 0.186 -21.494 1.00 94.06 99 VAL A CA 1
ATOM 707 C C . VAL A 1 99 ? 23.771 0.292 -22.997 1.00 94.06 99 VAL A C 1
ATOM 709 O O . VAL A 1 99 ? 23.729 1.397 -23.534 1.00 94.06 99 VAL A O 1
ATOM 712 N N . THR A 1 100 ? 23.521 -0.830 -23.679 1.00 93.38 100 THR A N 1
ATOM 713 C CA . THR A 1 100 ? 23.168 -0.812 -25.109 1.00 93.38 100 THR A CA 1
ATOM 714 C C . THR A 1 100 ? 21.768 -0.259 -25.414 1.00 93.38 100 THR A C 1
ATOM 716 O O . THR A 1 100 ? 21.543 0.215 -26.527 1.00 93.38 100 THR A O 1
ATOM 719 N N . ASP A 1 101 ? 20.832 -0.278 -24.459 1.00 93.19 101 ASP A N 1
ATOM 720 C CA . ASP A 1 101 ? 19.456 0.230 -24.633 1.00 93.19 101 ASP A CA 1
ATOM 721 C C . ASP A 1 101 ? 19.276 1.665 -24.137 1.00 93.19 101 ASP A C 1
ATOM 723 O O . ASP A 1 101 ? 18.412 2.368 -24.656 1.00 93.19 101 ASP A O 1
ATOM 727 N N . GLN A 1 102 ? 20.116 2.139 -23.210 1.00 92.56 102 GLN A N 1
ATOM 728 C CA . GLN A 1 102 ? 20.069 3.506 -22.671 1.00 92.56 102 GLN A CA 1
ATOM 729 C C . GLN A 1 102 ? 19.987 4.621 -23.733 1.00 92.56 102 GLN A C 1
ATOM 731 O O . GLN A 1 102 ? 19.240 5.575 -23.510 1.00 92.56 102 GLN A O 1
ATOM 736 N N . PRO A 1 103 ? 20.644 4.540 -24.909 1.00 92.62 103 PRO A N 1
ATOM 737 C CA . PRO A 1 103 ? 20.472 5.545 -25.959 1.00 92.62 103 PRO A CA 1
ATOM 738 C C . PRO A 1 103 ? 19.036 5.687 -26.483 1.00 92.62 103 PRO A C 1
ATOM 740 O O . PRO A 1 103 ? 18.722 6.702 -27.089 1.00 92.62 103 PRO A O 1
ATOM 743 N N . ARG A 1 104 ? 18.157 4.700 -26.265 1.00 88.44 104 ARG A N 1
ATOM 744 C CA . ARG A 1 104 ? 16.724 4.765 -26.610 1.00 88.44 104 ARG A CA 1
ATOM 745 C C . ARG A 1 104 ? 15.885 5.418 -25.511 1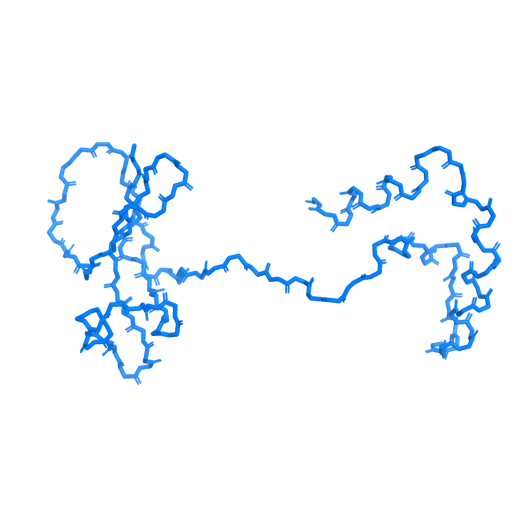.00 88.44 104 ARG A C 1
ATOM 747 O O . ARG A 1 104 ? 14.740 5.777 -25.747 1.00 88.44 104 ARG A O 1
ATOM 754 N N . TRP A 1 105 ? 16.430 5.586 -24.306 1.00 90.88 105 TRP A N 1
ATOM 755 C CA . TRP A 1 105 ? 15.684 6.108 -23.155 1.00 90.88 105 TRP A CA 1
ATOM 756 C C . TRP A 1 105 ? 15.445 7.617 -23.238 1.00 90.88 105 TRP A C 1
ATOM 758 O O . TRP A 1 105 ? 14.556 8.126 -22.563 1.00 90.88 105 TRP A O 1
ATOM 768 N N . ILE A 1 106 ? 16.224 8.324 -24.063 1.00 86.88 106 ILE A N 1
ATOM 769 C CA . ILE A 1 106 ? 16.039 9.755 -24.343 1.00 86.88 106 ILE A CA 1
ATOM 770 C C . ILE A 1 106 ? 14.846 10.024 -25.266 1.00 86.88 106 ILE A C 1
ATOM 772 O O . ILE A 1 106 ? 14.454 11.180 -25.419 1.00 86.88 106 ILE A O 1
ATOM 776 N N . GLU A 1 107 ? 14.295 8.987 -25.910 1.00 87.62 107 GLU A N 1
ATOM 777 C CA . GLU A 1 107 ? 13.104 9.135 -26.736 1.00 87.62 107 GLU A CA 1
ATOM 778 C C . GLU A 1 107 ? 11.945 9.614 -25.850 1.00 87.62 107 GLU A C 1
ATOM 780 O O . GLU A 1 107 ? 11.637 8.963 -24.841 1.00 87.62 107 GLU A O 1
ATOM 785 N N . PRO A 1 108 ? 11.293 10.742 -26.196 1.00 86.62 108 PRO A N 1
ATOM 786 C CA . PRO A 1 108 ? 10.187 11.261 -25.408 1.00 86.62 108 PRO A CA 1
ATOM 787 C C . PRO A 1 108 ? 9.123 10.185 -25.178 1.00 86.62 108 PRO A C 1
ATOM 789 O O . PRO A 1 108 ? 8.584 9.607 -26.121 1.00 86.62 108 PRO A O 1
ATOM 792 N N . GLY A 1 109 ? 8.837 9.907 -23.907 1.00 87.38 109 GLY A N 1
ATOM 793 C CA . GLY A 1 109 ? 7.826 8.936 -23.507 1.00 87.38 109 GLY A CA 1
ATOM 794 C C . GLY A 1 109 ? 8.266 7.466 -23.465 1.00 87.38 109 GLY A C 1
ATOM 795 O O . GLY A 1 109 ? 7.438 6.644 -23.074 1.00 87.38 109 GLY A O 1
ATOM 796 N N . ASP A 1 110 ? 9.509 7.076 -23.802 1.00 92.75 110 ASP A N 1
ATOM 797 C CA . ASP A 1 110 ? 9.923 5.664 -23.634 1.00 92.75 110 ASP A CA 1
ATOM 798 C C . ASP A 1 110 ? 9.953 5.276 -22.153 1.00 92.75 110 ASP A C 1
ATOM 800 O O . ASP A 1 110 ? 9.223 4.376 -21.728 1.00 92.75 110 ASP A O 1
ATOM 804 N N . VAL A 1 111 ? 10.775 5.9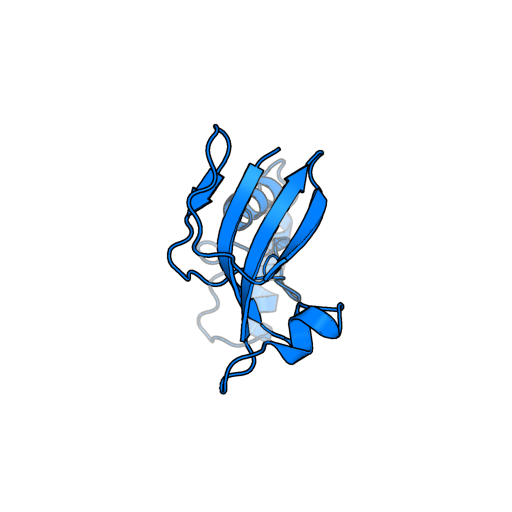71 -21.361 1.00 93.81 111 VAL A N 1
ATOM 805 C CA . VAL A 1 111 ? 10.918 5.698 -19.925 1.00 93.81 111 VAL A CA 1
ATOM 806 C C . VAL A 1 111 ? 9.608 5.977 -19.196 1.00 93.81 111 VAL A C 1
ATOM 808 O O . VAL A 1 111 ? 9.135 5.117 -18.459 1.00 93.81 111 VAL A O 1
ATOM 811 N N . GLU A 1 112 ? 8.989 7.132 -19.442 1.00 93.31 112 GLU A N 1
ATOM 812 C CA . GLU A 1 112 ? 7.760 7.551 -18.757 1.00 93.31 112 GLU A CA 1
ATOM 813 C C . GLU A 1 112 ? 6.624 6.545 -18.946 1.00 93.31 112 GLU A C 1
ATOM 815 O O . GLU A 1 112 ? 6.006 6.143 -17.969 1.00 93.31 112 GLU A O 1
ATOM 820 N N . ARG A 1 113 ? 6.393 6.053 -20.170 1.00 93.38 113 ARG A N 1
ATOM 821 C CA . ARG A 1 113 ? 5.343 5.059 -20.442 1.00 93.38 113 ARG A CA 1
ATOM 822 C C . ARG A 1 113 ? 5.599 3.730 -19.735 1.00 93.38 113 ARG A C 1
ATOM 824 O O . ARG A 1 113 ? 4.656 3.080 -19.293 1.00 93.38 113 ARG A O 1
ATOM 831 N N . ARG A 1 114 ? 6.863 3.302 -19.644 1.00 93.88 114 ARG A N 1
ATOM 832 C CA . ARG A 1 114 ? 7.230 2.073 -18.925 1.00 93.88 114 ARG A CA 1
ATOM 833 C C . ARG A 1 114 ? 7.042 2.247 -17.419 1.00 93.88 114 ARG A C 1
ATOM 835 O O . ARG A 1 114 ? 6.503 1.348 -16.783 1.00 93.88 114 ARG A O 1
ATOM 842 N N . MET A 1 115 ? 7.427 3.400 -16.869 1.00 95.19 115 MET A N 1
ATOM 843 C CA . MET A 1 115 ? 7.179 3.735 -15.465 1.00 95.19 115 MET A CA 1
ATOM 844 C C . MET A 1 115 ? 5.680 3.824 -15.157 1.00 95.19 115 MET A C 1
ATOM 846 O O . MET A 1 115 ? 5.247 3.303 -14.137 1.00 95.19 115 MET A O 1
ATOM 850 N N . ASP A 1 116 ? 4.892 4.432 -16.046 1.00 95.06 116 ASP A N 1
ATOM 851 C CA . ASP A 1 116 ? 3.443 4.582 -15.893 1.00 95.06 116 ASP A CA 1
ATOM 852 C C . ASP A 1 116 ? 2.741 3.226 -15.785 1.00 95.06 116 ASP A C 1
ATOM 854 O O . ASP A 1 116 ? 1.980 3.007 -14.846 1.00 95.06 116 ASP A O 1
ATOM 858 N N . PHE A 1 117 ? 3.074 2.290 -16.683 1.00 94.44 117 PHE A N 1
ATOM 859 C CA . PHE A 1 117 ? 2.566 0.919 -16.617 1.00 94.44 117 PHE A CA 1
ATOM 860 C C . PHE A 1 117 ? 3.016 0.200 -15.339 1.00 94.44 117 PHE A C 1
ATOM 862 O O . PHE A 1 117 ? 2.266 -0.580 -14.775 1.00 94.44 117 PHE A O 1
ATOM 869 N N . ALA A 1 118 ? 4.242 0.431 -14.865 1.00 94.44 118 ALA A N 1
ATOM 870 C CA . ALA A 1 118 ? 4.728 -0.236 -13.658 1.00 94.44 118 ALA A CA 1
ATOM 871 C C . ALA A 1 118 ? 4.053 0.267 -12.364 1.00 94.44 118 ALA A C 1
ATOM 873 O O . ALA A 1 118 ? 4.123 -0.417 -11.346 1.00 94.44 118 ALA A O 1
ATOM 874 N N . LEU A 1 119 ? 3.433 1.453 -12.388 1.00 94.25 119 LEU A N 1
ATOM 875 C CA . LEU A 1 119 ? 2.811 2.096 -11.225 1.00 94.25 119 LEU A CA 1
ATOM 876 C C . LEU A 1 119 ? 1.283 1.927 -11.152 1.00 94.25 119 LEU A C 1
ATOM 878 O O . LEU A 1 119 ? 0.701 2.293 -10.128 1.00 94.25 119 LEU A O 1
ATOM 882 N N . ARG A 1 120 ? 0.625 1.441 -12.211 1.00 90.56 120 ARG A N 1
ATOM 883 C CA . ARG A 1 120 ? -0.842 1.366 -12.330 1.00 90.56 120 ARG A CA 1
ATOM 884 C C . ARG A 1 120 ? -1.310 -0.001 -12.802 1.00 90.56 120 ARG A C 1
ATOM 886 O O . ARG A 1 120 ? -2.385 -0.419 -12.322 1.00 90.56 120 ARG A O 1
#

Sequence (120 aa):
TLVLRRVTVPLACLTDESLRAAADAEGAVSCDVTLAGGTISGVAIHDPAPLPGTGRLDARGSMLWPAFVDAHTHLCKTHAVPRCRNPSGSINDALACEVTDQPRWIEPGDVERRMDFALR

pLDDT: mean 94.05, std 3.91, range [77.56, 98.31]

Organism: Micromonas pusilla (NCBI:txid38833)

Secondary structure (DSSP, 8-state):
-EEEEEEEEEGGG---HHHHTT--TTSEEEEEEEEETTEEEEEEEPP-S---SSSEEE-TT-B--PPP---S--GGGTT-TTTS--TT--HHHHHHHHHHHGGGTTSTTHHHHHHHHHH-

Foldseek 3Di:
DAKAAQAKEAQVRDPDVVQQVQADPVRIFGWIWDDDPNDGPDIDGHDPDDDDDPRYHYPVHHHDDDDDDPPDDDLQCAPCCVQQPQVPPDPVSSVVSVVVCVVVSPPPPPSVVSSVVVVD

Radius of gyration: 22.94 Å; chains: 1; bounding box: 55×30×52 Å